Protein AF-R9MEK0-F1 (afdb_monomer_lite)

Structure (mmCIF, N/CA/C/O backbone):
data_AF-R9MEK0-F1
#
_entry.id   AF-R9MEK0-F1
#
loop_
_atom_site.group_PDB
_atom_site.id
_atom_site.type_symbol
_atom_site.label_atom_id
_atom_site.label_alt_id
_atom_site.label_comp_id
_atom_site.label_asym_id
_atom_site.label_entity_id
_atom_site.label_seq_id
_atom_site.pdbx_PDB_ins_code
_atom_site.Cartn_x
_atom_site.Cartn_y
_atom_site.Cartn_z
_atom_site.occupancy
_atom_site.B_iso_or_equiv
_atom_site.auth_seq_id
_atom_site.auth_comp_id
_atom_site.auth_asym_id
_atom_site.auth_atom_id
_atom_site.pdbx_PDB_model_num
ATOM 1 N N . MET A 1 1 ? 25.854 -24.183 -14.322 1.00 45.41 1 MET A N 1
ATOM 2 C CA . MET A 1 1 ? 24.904 -25.006 -13.536 1.00 45.41 1 MET A CA 1
ATOM 3 C C . MET A 1 1 ? 25.517 -25.272 -12.170 1.00 45.41 1 MET A C 1
ATOM 5 O O . MET A 1 1 ? 26.556 -25.913 -12.123 1.00 45.41 1 MET A O 1
ATOM 9 N N . LYS A 1 2 ? 24.933 -24.764 -11.080 1.00 37.34 2 LYS A N 1
ATOM 10 C CA . LYS A 1 2 ? 25.328 -25.165 -9.720 1.00 37.34 2 LYS A CA 1
ATOM 11 C C . LYS A 1 2 ? 24.321 -26.203 -9.229 1.00 37.34 2 LYS A C 1
ATOM 13 O O . LYS A 1 2 ? 23.119 -25.991 -9.357 1.00 37.34 2 LYS A O 1
ATOM 18 N N . ARG A 1 3 ? 24.822 -27.355 -8.783 1.00 30.03 3 ARG A N 1
ATOM 19 C CA . ARG A 1 3 ? 24.031 -28.522 -8.379 1.00 30.03 3 ARG A CA 1
ATOM 20 C C . ARG A 1 3 ? 23.999 -28.553 -6.848 1.00 30.03 3 ARG A C 1
ATOM 22 O O . ARG A 1 3 ? 25.059 -28.601 -6.237 1.00 30.03 3 ARG A O 1
ATOM 29 N N . VAL A 1 4 ? 22.810 -28.532 -6.251 1.00 43.47 4 VAL A N 1
ATOM 30 C CA . VAL A 1 4 ? 22.587 -28.940 -4.855 1.00 43.47 4 VAL A CA 1
ATOM 31 C C . VAL A 1 4 ? 21.432 -29.941 -4.896 1.00 43.47 4 VAL A C 1
ATOM 33 O O . VAL A 1 4 ? 20.283 -29.565 -5.111 1.00 43.47 4 VAL A O 1
ATOM 36 N N . GLY A 1 5 ? 21.755 -31.232 -4.799 1.00 60.66 5 GLY A N 1
ATOM 37 C CA . GLY A 1 5 ? 20.779 -32.328 -4.861 1.00 60.66 5 GLY A CA 1
ATOM 38 C C . GLY A 1 5 ? 20.080 -32.539 -6.220 1.00 60.66 5 GLY A C 1
ATOM 39 O O . GLY A 1 5 ? 20.577 -32.132 -7.272 1.00 60.66 5 GLY A O 1
ATOM 40 N N . ASN A 1 6 ? 18.915 -33.205 -6.172 1.00 41.22 6 ASN A N 1
ATOM 41 C CA . ASN A 1 6 ? 18.066 -33.595 -7.317 1.00 41.22 6 ASN A CA 1
ATOM 42 C C . ASN A 1 6 ? 17.163 -32.468 -7.860 1.00 41.22 6 ASN A C 1
ATOM 44 O O . ASN A 1 6 ? 16.317 -32.705 -8.723 1.00 41.22 6 ASN A O 1
ATOM 48 N N . ILE A 1 7 ? 17.324 -31.236 -7.379 1.00 44.50 7 ILE A N 1
ATOM 49 C CA . ILE A 1 7 ? 16.466 -30.111 -7.753 1.00 44.50 7 ILE A CA 1
ATOM 50 C C . ILE A 1 7 ? 17.065 -29.407 -8.977 1.00 44.50 7 ILE A C 1
ATOM 52 O O . ILE A 1 7 ? 18.172 -28.868 -8.940 1.00 44.50 7 ILE A O 1
ATOM 56 N N . ARG A 1 8 ? 16.324 -29.412 -10.092 1.00 39.25 8 ARG A N 1
ATOM 57 C CA . ARG A 1 8 ? 16.684 -28.671 -11.308 1.00 39.25 8 ARG A CA 1
ATOM 58 C C . ARG A 1 8 ? 16.156 -27.240 -11.209 1.00 39.25 8 ARG A C 1
ATOM 60 O O . ARG A 1 8 ? 14.982 -26.996 -11.459 1.00 39.25 8 ARG A O 1
ATOM 67 N N . PHE A 1 9 ? 17.032 -26.282 -10.923 1.00 44.84 9 PHE A N 1
ATOM 68 C CA . PHE A 1 9 ? 16.706 -24.865 -11.082 1.00 44.84 9 PHE A CA 1
ATOM 69 C C . PHE A 1 9 ? 16.739 -24.491 -12.568 1.00 44.84 9 PHE A C 1
ATOM 71 O O . PHE A 1 9 ? 17.807 -24.364 -13.169 1.00 44.84 9 PHE A O 1
ATOM 78 N N . ARG A 1 10 ? 15.563 -24.306 -13.173 1.00 40.25 10 ARG A N 1
ATOM 79 C CA . ARG A 1 10 ? 15.412 -23.585 -14.442 1.00 40.25 10 ARG A CA 1
ATOM 80 C C . ARG A 1 10 ? 15.100 -22.124 -14.123 1.00 40.25 10 ARG A C 1
ATOM 82 O O . ARG A 1 10 ? 13.958 -21.696 -14.204 1.00 40.25 10 ARG A O 1
ATOM 89 N N . ALA A 1 11 ? 16.118 -21.348 -13.764 1.00 41.03 11 ALA A N 1
ATOM 90 C CA . ALA A 1 11 ? 15.998 -19.897 -13.835 1.00 41.03 11 ALA A CA 1
ATOM 91 C C . ALA A 1 11 ? 16.141 -19.504 -15.310 1.00 41.03 11 ALA A C 1
ATOM 93 O O . ALA A 1 11 ? 17.243 -19.272 -15.802 1.00 41.03 11 ALA A O 1
ATOM 94 N N . LYS A 1 12 ? 15.032 -19.516 -16.056 1.00 39.94 12 LYS A N 1
ATOM 95 C CA . LYS A 1 12 ? 14.982 -18.768 -17.311 1.00 39.94 12 LYS A CA 1
ATOM 96 C C . LYS A 1 12 ? 14.880 -17.311 -16.870 1.00 39.94 12 LYS A C 1
ATOM 98 O O . LYS A 1 12 ? 13.870 -16.938 -16.284 1.00 39.94 12 LYS A O 1
ATOM 103 N N . ILE A 1 13 ? 15.948 -16.533 -17.048 1.00 42.41 13 ILE A N 1
ATOM 104 C CA . ILE A 1 13 ? 15.903 -15.083 -16.831 1.00 42.41 13 ILE A CA 1
ATOM 105 C C . ILE A 1 13 ? 15.016 -14.534 -17.948 1.00 42.41 13 ILE A C 1
ATOM 107 O O . ILE A 1 13 ? 15.476 -14.254 -19.050 1.00 42.41 13 ILE A O 1
ATOM 111 N N . ILE A 1 14 ? 13.712 -14.525 -17.699 1.00 53.41 14 ILE A N 1
ATOM 112 C CA . ILE A 1 14 ? 12.750 -13.765 -18.479 1.00 53.41 14 ILE A CA 1
ATOM 113 C C . ILE A 1 14 ? 12.764 -12.402 -17.805 1.00 53.41 14 ILE A C 1
ATOM 115 O O . ILE A 1 14 ? 12.373 -12.300 -16.645 1.00 53.41 14 ILE A O 1
ATOM 119 N N . TYR A 1 15 ? 13.297 -11.390 -18.486 1.00 64.19 15 TYR A N 1
ATOM 120 C CA . TYR A 1 15 ? 13.071 -10.011 -18.074 1.00 64.19 15 TYR A CA 1
ATOM 121 C C . TYR A 1 15 ? 11.577 -9.754 -18.278 1.00 64.19 15 TYR A C 1
ATOM 123 O O . TYR A 1 15 ? 11.125 -9.823 -19.422 1.00 64.19 15 TYR A O 1
ATOM 131 N N . PRO A 1 16 ? 10.786 -9.590 -17.204 1.00 74.12 16 PRO A N 1
ATOM 132 C CA . PRO A 1 16 ? 9.355 -9.414 -17.358 1.00 74.12 16 PRO A CA 1
ATOM 133 C C . PRO A 1 16 ? 9.096 -8.089 -18.074 1.00 74.12 16 PRO A C 1
ATOM 135 O O . PRO A 1 16 ? 9.654 -7.065 -17.683 1.00 74.12 16 PRO A O 1
ATOM 138 N N . ILE A 1 17 ? 8.253 -8.112 -19.102 1.00 88.25 17 ILE A N 1
ATOM 139 C CA . ILE A 1 17 ? 7.751 -6.897 -19.748 1.00 88.25 17 ILE A CA 1
ATOM 140 C C . ILE A 1 17 ? 6.524 -6.383 -18.993 1.00 88.25 17 ILE A C 1
ATOM 142 O O . ILE A 1 17 ? 5.854 -7.152 -18.301 1.00 88.25 17 ILE A O 1
ATOM 146 N N . TRP A 1 18 ? 6.218 -5.091 -19.136 1.00 93.56 18 TRP A N 1
ATOM 147 C CA . TRP A 1 18 ? 5.125 -4.426 -18.419 1.00 93.56 18 TRP A CA 1
ATOM 148 C C . TRP A 1 18 ? 3.791 -5.182 -18.488 1.00 93.56 18 TRP A C 1
ATOM 150 O O . TRP A 1 18 ? 3.146 -5.415 -17.465 1.00 93.56 18 TRP A O 1
ATOM 160 N N . GLU A 1 19 ? 3.417 -5.637 -19.682 1.00 93.06 19 GLU A N 1
ATOM 161 C CA . GLU A 1 19 ? 2.151 -6.331 -19.932 1.00 93.06 19 GLU A CA 1
ATOM 162 C C . GLU A 1 19 ? 1.969 -7.603 -19.085 1.00 93.06 19 GLU A C 1
ATOM 164 O O . GLU A 1 19 ? 0.852 -7.908 -18.666 1.00 93.06 19 GLU A O 1
ATOM 169 N N . ASP A 1 20 ? 3.060 -8.293 -18.740 1.00 90.19 20 ASP A N 1
ATOM 170 C CA . ASP A 1 20 ? 3.029 -9.527 -17.944 1.00 90.19 20 ASP A CA 1
ATOM 171 C C . ASP A 1 20 ? 2.926 -9.277 -16.429 1.00 90.19 20 ASP A C 1
ATOM 173 O O . ASP A 1 20 ? 2.615 -10.198 -15.652 1.00 90.19 20 ASP A O 1
ATOM 177 N N . VAL A 1 21 ? 3.247 -8.055 -15.988 1.00 92.69 21 VAL A N 1
ATOM 178 C CA . VAL A 1 21 ? 3.384 -7.697 -14.566 1.00 92.69 21 VAL A CA 1
ATOM 179 C C . VAL A 1 21 ? 2.420 -6.624 -14.096 1.00 92.69 21 VAL A C 1
ATOM 181 O O . VAL A 1 21 ? 2.212 -6.538 -12.889 1.00 92.69 21 VAL A O 1
ATOM 184 N N . LYS A 1 22 ? 1.782 -5.858 -14.987 1.00 94.88 22 LYS A N 1
ATOM 185 C CA . LYS A 1 22 ? 0.891 -4.753 -14.600 1.00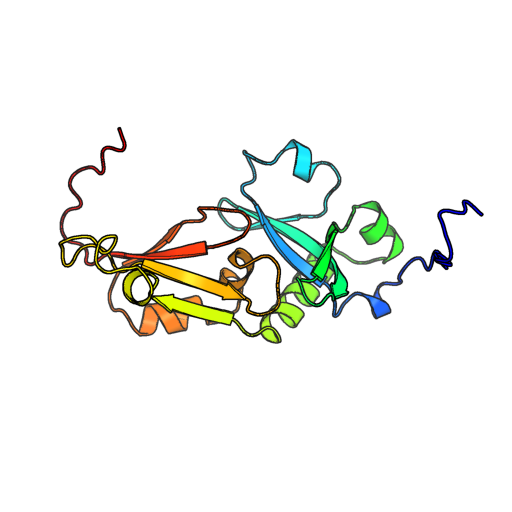 94.88 22 LYS A CA 1
ATOM 186 C C . LYS A 1 22 ? -0.238 -5.174 -13.657 1.00 94.88 22 LYS A C 1
ATOM 188 O O . LYS A 1 22 ? -0.496 -4.491 -12.675 1.00 94.88 22 LYS A O 1
ATOM 193 N N . LYS A 1 23 ? -0.805 -6.372 -13.856 1.00 94.00 23 LYS A N 1
ATOM 194 C CA . LYS A 1 23 ? -1.838 -6.965 -12.974 1.00 94.00 23 LYS A CA 1
ATOM 195 C C . LYS A 1 23 ? -1.306 -7.537 -11.648 1.00 94.00 23 LYS A C 1
ATOM 197 O O . LYS A 1 23 ? -2.044 -8.012 -10.787 1.00 94.00 23 LYS A O 1
ATOM 202 N N . LYS A 1 24 ? 0.016 -7.544 -11.486 1.00 91.44 24 LYS A N 1
ATOM 203 C CA . LYS A 1 24 ? 0.742 -8.087 -10.327 1.00 91.44 24 LYS A CA 1
ATOM 204 C C . LYS A 1 24 ? 1.418 -6.987 -9.514 1.00 91.44 24 LYS A C 1
ATOM 206 O O . LYS A 1 24 ? 2.122 -7.303 -8.553 1.00 91.44 24 LYS A O 1
ATOM 211 N N . ILE A 1 25 ? 1.233 -5.723 -9.898 1.00 93.62 25 ILE A N 1
ATOM 212 C CA . ILE A 1 25 ? 1.735 -4.583 -9.138 1.00 93.62 25 ILE A CA 1
ATOM 213 C C . ILE A 1 25 ? 0.933 -4.473 -7.847 1.00 93.62 25 ILE A C 1
ATOM 215 O O . ILE A 1 25 ? -0.292 -4.590 -7.847 1.00 93.62 25 ILE A O 1
ATOM 219 N N . ARG A 1 26 ? 1.644 -4.298 -6.741 1.00 90.88 26 ARG A N 1
ATOM 220 C CA . ARG A 1 26 ? 1.120 -4.140 -5.387 1.00 90.88 26 ARG A CA 1
ATOM 221 C C . ARG A 1 26 ? 1.792 -2.956 -4.717 1.00 90.88 26 ARG A C 1
ATOM 223 O O . ARG A 1 26 ? 2.889 -2.552 -5.111 1.00 90.88 26 ARG A O 1
ATOM 230 N N . LEU A 1 27 ? 1.138 -2.429 -3.693 1.00 89.19 27 LEU A N 1
ATOM 231 C CA . LEU A 1 27 ? 1.662 -1.346 -2.875 1.00 89.19 27 LEU A CA 1
ATOM 232 C C . LEU A 1 27 ? 2.145 -1.893 -1.542 1.00 89.19 27 LEU A C 1
ATOM 234 O O . LEU A 1 27 ? 1.628 -2.873 -1.023 1.00 89.19 27 LEU A O 1
ATOM 238 N N . ARG A 1 28 ? 3.153 -1.231 -0.988 1.00 85.94 28 ARG A N 1
ATOM 239 C CA . ARG A 1 28 ? 3.565 -1.395 0.398 1.00 85.94 28 ARG A CA 1
ATOM 240 C C . ARG A 1 28 ? 3.751 -0.018 0.999 1.00 85.94 28 ARG A C 1
ATOM 242 O O . ARG A 1 28 ? 4.568 0.753 0.498 1.00 85.94 28 ARG A O 1
ATOM 249 N N . LEU A 1 29 ? 3.036 0.264 2.079 1.00 84.44 29 LEU A N 1
ATOM 250 C CA . LEU A 1 29 ? 3.224 1.497 2.828 1.00 84.44 29 LEU A CA 1
ATOM 251 C C . LEU A 1 29 ? 4.385 1.351 3.811 1.00 84.44 29 LEU A C 1
ATOM 253 O O . LEU A 1 29 ? 4.484 0.365 4.541 1.00 84.44 29 LEU A O 1
ATOM 257 N N . VAL A 1 30 ? 5.282 2.334 3.818 1.00 81.06 30 VAL A N 1
ATOM 258 C CA . VAL A 1 30 ? 6.375 2.435 4.792 1.00 81.06 30 VAL A CA 1
ATOM 259 C C . VAL A 1 30 ? 6.506 3.874 5.278 1.00 81.06 30 VAL A C 1
ATOM 261 O O . VAL A 1 30 ? 6.240 4.813 4.532 1.00 81.06 30 VAL A O 1
ATOM 264 N N . ASN A 1 31 ? 6.942 4.065 6.523 1.00 81.31 31 ASN A N 1
ATOM 265 C CA . ASN A 1 31 ? 7.273 5.398 7.024 1.00 81.31 31 ASN A CA 1
ATOM 266 C C . ASN A 1 31 ? 8.530 5.928 6.311 1.00 81.31 31 ASN A C 1
ATOM 268 O O . ASN A 1 31 ? 9.532 5.213 6.224 1.00 81.31 31 ASN A O 1
ATOM 272 N N . LYS A 1 32 ? 8.484 7.166 5.809 1.00 81.44 32 LYS A N 1
ATOM 273 C CA . LYS A 1 32 ? 9.573 7.760 5.017 1.00 81.44 32 LYS A CA 1
ATOM 274 C C . LYS A 1 32 ? 10.872 7.901 5.813 1.00 81.44 32 LYS A C 1
ATOM 276 O O . LYS A 1 32 ? 11.933 7.495 5.340 1.00 81.44 32 LYS A O 1
ATOM 281 N N . GLU A 1 33 ? 10.781 8.461 7.016 1.00 80.00 33 GLU A N 1
ATOM 282 C CA . GLU A 1 33 ? 11.931 8.805 7.861 1.00 80.00 33 GLU A CA 1
ATOM 283 C C . GLU A 1 33 ? 12.641 7.551 8.381 1.00 80.00 33 GLU A C 1
ATOM 285 O O . GLU A 1 33 ? 13.864 7.439 8.295 1.00 80.00 33 GLU A O 1
ATOM 290 N N . GLY A 1 34 ? 11.870 6.554 8.819 1.00 78.25 34 GLY A N 1
ATOM 291 C CA . GLY A 1 34 ? 12.391 5.289 9.336 1.00 78.25 34 GLY A CA 1
ATOM 292 C C . GLY A 1 34 ? 12.959 4.339 8.275 1.00 78.25 34 GLY A C 1
ATOM 293 O O . GLY A 1 34 ? 13.527 3.312 8.635 1.00 78.25 34 GLY A O 1
ATOM 294 N N . ASN A 1 35 ? 12.810 4.637 6.975 1.00 80.88 35 ASN A N 1
ATOM 295 C CA . ASN A 1 35 ? 13.151 3.709 5.884 1.00 80.88 35 ASN A CA 1
ATOM 296 C C . ASN A 1 35 ? 14.004 4.338 4.769 1.00 80.88 35 ASN A C 1
ATOM 298 O O . ASN A 1 35 ? 14.038 3.823 3.652 1.00 80.88 35 ASN A O 1
ATOM 302 N N . THR A 1 36 ? 14.729 5.422 5.045 1.00 83.00 36 THR A N 1
ATOM 303 C CA . THR A 1 36 ? 15.532 6.150 4.040 1.00 83.00 36 THR A CA 1
ATOM 304 C C . THR A 1 36 ? 16.482 5.255 3.230 1.00 83.00 36 THR A C 1
ATOM 306 O O . THR A 1 36 ? 16.514 5.363 2.005 1.00 83.00 36 THR A O 1
ATOM 309 N N . GLU A 1 37 ? 17.191 4.317 3.870 1.00 85.62 37 GLU A N 1
ATOM 310 C CA . GLU A 1 37 ? 18.059 3.343 3.182 1.00 85.62 37 GLU A CA 1
ATOM 311 C C . GLU A 1 37 ? 17.264 2.406 2.262 1.00 85.62 37 GLU A C 1
ATOM 313 O O . GLU A 1 37 ? 17.624 2.190 1.104 1.00 85.62 37 GLU A O 1
ATOM 318 N N . TYR A 1 38 ? 16.131 1.896 2.752 1.00 82.44 38 TYR A N 1
ATOM 319 C CA . TYR A 1 38 ? 15.221 1.050 1.981 1.00 82.44 38 TYR A CA 1
ATOM 320 C C . TYR A 1 38 ? 14.641 1.799 0.766 1.00 82.44 38 TYR A C 1
ATOM 322 O O . TYR A 1 38 ? 14.324 1.180 -0.245 1.00 82.44 38 TYR A O 1
ATOM 330 N N . LEU A 1 39 ? 14.547 3.126 0.783 1.00 86.50 39 LEU A N 1
ATOM 331 C CA . LEU A 1 39 ? 13.935 3.890 -0.309 1.00 86.50 39 LEU A CA 1
ATOM 332 C C . LEU A 1 39 ? 14.894 4.282 -1.445 1.00 86.50 39 LEU A C 1
ATOM 334 O O . LEU A 1 39 ? 14.421 4.620 -2.529 1.00 86.50 39 LEU A O 1
ATOM 338 N N . LYS A 1 40 ? 16.220 4.204 -1.262 1.00 86.44 40 LYS A N 1
ATOM 339 C CA . LYS A 1 40 ? 17.214 4.731 -2.229 1.00 86.44 40 LYS A CA 1
ATOM 340 C C . LYS A 1 40 ? 17.051 4.214 -3.667 1.00 86.44 40 LYS A C 1
ATOM 342 O O . LYS A 1 40 ? 17.113 4.989 -4.629 1.00 86.44 40 LYS A O 1
ATOM 347 N N . GLU A 1 41 ? 16.833 2.911 -3.815 1.00 82.50 41 GLU A N 1
ATOM 348 C CA . GLU A 1 41 ? 16.764 2.231 -5.120 1.00 82.50 41 GLU A CA 1
ATOM 349 C C . GLU A 1 41 ? 15.333 1.944 -5.595 1.00 82.50 41 GLU A C 1
ATOM 351 O O . GLU A 1 41 ? 15.124 1.427 -6.698 1.00 82.50 41 GLU A O 1
ATOM 356 N N . ARG A 1 42 ? 14.338 2.278 -4.768 1.00 88.44 42 ARG A N 1
ATOM 357 C CA . ARG A 1 42 ? 12.938 1.931 -5.002 1.00 88.44 42 ARG A CA 1
ATOM 358 C C . ARG A 1 42 ? 12.184 3.095 -5.620 1.00 88.44 42 ARG A C 1
ATOM 360 O O . ARG A 1 42 ? 12.492 4.262 -5.383 1.00 88.44 42 ARG A O 1
ATOM 367 N N . VAL A 1 43 ? 11.183 2.754 -6.417 1.00 92.81 43 VAL A N 1
ATOM 368 C CA . VAL A 1 43 ? 10.184 3.716 -6.876 1.00 92.81 43 VAL A CA 1
ATOM 369 C C . VAL A 1 43 ? 9.110 3.820 -5.798 1.00 92.81 43 VAL A C 1
ATOM 371 O O . VAL A 1 43 ? 8.662 2.798 -5.268 1.00 92.81 43 VAL A O 1
ATOM 374 N N . TYR A 1 44 ? 8.720 5.043 -5.452 1.00 94.00 44 TYR A N 1
ATOM 375 C CA . TYR A 1 44 ? 7.681 5.297 -4.463 1.00 94.00 44 TYR A CA 1
ATOM 376 C C . TYR A 1 44 ? 6.889 6.561 -4.795 1.00 94.00 44 TYR A C 1
ATOM 378 O O . TYR A 1 44 ? 7.357 7.414 -5.550 1.00 94.00 44 TYR A O 1
ATOM 386 N N . LYS A 1 45 ? 5.699 6.673 -4.204 1.00 93.19 45 LYS A N 1
ATOM 387 C CA . LYS A 1 45 ? 4.858 7.874 -4.208 1.00 93.19 45 LYS A CA 1
ATOM 388 C C . LYS A 1 45 ? 4.588 8.295 -2.767 1.00 93.19 45 LYS A C 1
ATOM 390 O O . LYS A 1 45 ? 4.370 7.443 -1.909 1.00 93.19 45 LYS A O 1
ATOM 395 N N . GLU A 1 46 ? 4.656 9.589 -2.486 1.00 89.25 46 GLU A N 1
ATOM 396 C CA . GLU A 1 46 ? 4.334 10.107 -1.153 1.00 89.25 46 GLU A CA 1
ATOM 397 C C . GLU A 1 46 ? 2.828 10.017 -0.900 1.00 89.25 46 GLU A C 1
ATOM 399 O O . GLU A 1 46 ? 2.026 10.280 -1.799 1.00 89.25 46 GLU A O 1
ATOM 404 N N . TYR A 1 47 ? 2.452 9.616 0.312 1.00 82.56 47 TYR A N 1
ATOM 405 C CA . TYR A 1 47 ? 1.062 9.513 0.734 1.00 82.56 47 TYR A CA 1
ATOM 406 C C . TYR A 1 47 ? 0.954 9.849 2.222 1.00 82.56 47 TYR A C 1
ATOM 408 O O . TYR A 1 47 ? 1.270 9.019 3.073 1.00 82.56 47 TYR A O 1
ATOM 416 N N . LEU A 1 48 ? 0.494 11.067 2.524 1.00 81.06 48 LEU A N 1
ATOM 417 C CA . LEU A 1 48 ? 0.473 11.618 3.884 1.00 81.06 48 LEU A CA 1
ATOM 418 C C . LEU A 1 48 ? 1.882 11.579 4.518 1.00 81.06 48 LEU A C 1
ATOM 420 O O . LEU A 1 48 ? 2.834 12.075 3.922 1.00 81.06 48 LEU A O 1
ATOM 424 N N . ASP A 1 49 ? 2.014 10.998 5.708 1.00 76.19 49 ASP A N 1
ATOM 425 C CA . ASP A 1 49 ? 3.261 10.761 6.447 1.00 76.19 49 ASP A CA 1
ATOM 426 C C . ASP A 1 49 ? 3.982 9.457 6.037 1.00 76.19 49 ASP A C 1
ATOM 428 O O . ASP A 1 49 ? 5.067 9.127 6.532 1.00 76.19 49 ASP A O 1
ATOM 432 N N . LEU A 1 50 ? 3.401 8.712 5.097 1.00 83.00 50 LEU A N 1
ATOM 433 C CA . LEU A 1 50 ? 3.917 7.456 4.574 1.00 83.00 50 LEU A CA 1
ATOM 434 C C . LEU A 1 50 ? 4.414 7.623 3.135 1.00 83.00 50 LEU A C 1
ATOM 436 O O . LEU A 1 50 ? 4.197 8.625 2.449 1.00 83.00 50 LEU A O 1
ATOM 440 N N . VAL A 1 51 ? 5.086 6.588 2.646 1.00 87.88 51 VAL A N 1
ATOM 441 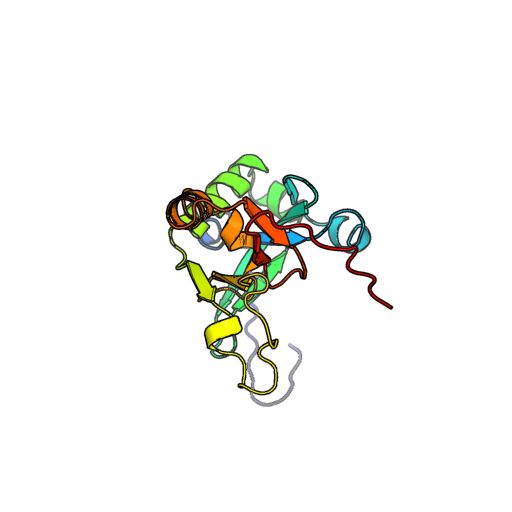C CA . VAL A 1 51 ? 5.371 6.423 1.224 1.00 87.88 51 VAL A CA 1
ATOM 442 C C . VAL A 1 51 ? 4.868 5.070 0.748 1.00 87.88 51 VAL A C 1
ATOM 444 O O . VAL A 1 51 ? 5.056 4.044 1.405 1.00 87.88 51 VAL A O 1
ATOM 447 N N . ALA A 1 52 ? 4.235 5.078 -0.418 1.00 90.81 52 ALA A N 1
ATOM 448 C CA . ALA A 1 52 ? 3.774 3.893 -1.109 1.00 90.81 52 ALA A CA 1
ATOM 449 C C . ALA A 1 52 ? 4.861 3.401 -2.060 1.00 90.81 52 ALA A C 1
ATOM 451 O O . ALA A 1 52 ? 5.200 4.059 -3.042 1.00 90.81 52 ALA A O 1
ATOM 452 N N . VAL A 1 53 ? 5.422 2.240 -1.747 1.00 92.12 53 VAL A N 1
ATOM 453 C CA . VAL A 1 53 ? 6.469 1.576 -2.519 1.00 92.12 53 VAL A CA 1
ATOM 454 C C . VAL A 1 53 ? 5.840 0.528 -3.423 1.00 92.12 53 VAL A C 1
ATOM 456 O O . VAL A 1 53 ? 5.010 -0.266 -2.979 1.00 92.12 53 VAL A O 1
ATOM 459 N N . PHE A 1 54 ? 6.271 0.492 -4.681 1.00 93.12 54 PHE A N 1
ATOM 460 C CA . PHE A 1 54 ? 5.752 -0.451 -5.667 1.00 93.12 54 PHE A CA 1
ATOM 461 C C . PHE A 1 54 ? 6.455 -1.807 -5.574 1.00 93.12 54 PHE A C 1
ATOM 463 O O . PHE A 1 54 ? 7.685 -1.893 -5.516 1.00 93.12 54 PHE A O 1
ATOM 470 N N . MET A 1 55 ? 5.666 -2.876 -5.604 1.00 90.81 55 MET A N 1
ATOM 471 C CA . MET A 1 55 ? 6.119 -4.262 -5.532 1.00 90.81 55 MET A CA 1
ATOM 472 C C . MET A 1 55 ? 5.489 -5.078 -6.667 1.00 90.81 55 MET A C 1
ATOM 474 O O . MET A 1 55 ? 4.353 -4.830 -7.052 1.00 90.81 55 MET A O 1
ATOM 478 N N . VAL A 1 56 ? 6.189 -6.090 -7.172 1.00 91.25 56 VAL A N 1
ATOM 479 C CA . VAL A 1 56 ? 5.654 -7.097 -8.098 1.00 91.25 56 VAL A CA 1
ATOM 480 C C . VAL A 1 56 ? 5.438 -8.398 -7.340 1.00 91.25 56 VAL A C 1
ATOM 482 O O . VAL A 1 56 ? 6.376 -8.914 -6.725 1.00 91.25 56 VAL A O 1
ATOM 485 N N . ARG A 1 57 ? 4.236 -8.974 -7.425 1.00 87.88 57 ARG A N 1
ATOM 486 C CA . ARG A 1 57 ? 3.977 -10.346 -6.969 1.00 87.88 57 ARG A CA 1
ATOM 487 C C . ARG A 1 57 ? 4.576 -11.344 -7.961 1.00 87.88 57 ARG A C 1
ATOM 489 O O . ARG A 1 57 ? 4.015 -11.604 -9.021 1.00 87.88 57 ARG A O 1
ATOM 496 N N . ALA A 1 58 ? 5.752 -11.870 -7.628 1.00 83.94 58 ALA A N 1
ATOM 497 C CA . ALA A 1 58 ? 6.538 -12.738 -8.504 1.00 83.94 58 ALA A CA 1
ATOM 498 C C . ALA A 1 58 ? 6.133 -14.215 -8.413 1.00 83.94 58 ALA A C 1
ATOM 500 O O . ALA A 1 58 ? 6.240 -14.946 -9.396 1.00 83.94 58 ALA A O 1
ATOM 501 N N . ALA A 1 59 ? 5.682 -14.656 -7.241 1.00 78.69 59 ALA A N 1
ATOM 502 C CA . ALA A 1 59 ? 5.195 -16.010 -7.017 1.00 78.69 59 ALA A CA 1
ATOM 503 C C . ALA A 1 59 ? 4.198 -16.034 -5.859 1.00 78.69 59 ALA A C 1
ATOM 505 O O . ALA A 1 59 ? 4.257 -15.187 -4.967 1.00 78.69 59 ALA A O 1
ATOM 506 N N . GLU A 1 60 ? 3.334 -17.040 -5.859 1.00 75.38 60 GLU A N 1
ATOM 507 C CA . GLU A 1 60 ? 2.446 -17.367 -4.749 1.00 75.38 60 GLU A CA 1
ATOM 508 C C . GLU A 1 60 ? 2.819 -18.747 -4.212 1.00 75.38 60 GLU A C 1
ATOM 510 O O . GLU A 1 60 ? 3.001 -19.704 -4.969 1.00 75.38 60 GLU A O 1
ATOM 515 N N . PHE A 1 61 ? 2.969 -18.844 -2.896 1.00 71.25 61 PHE A N 1
ATOM 516 C CA . PHE A 1 61 ? 3.220 -20.089 -2.187 1.00 71.25 61 PHE A CA 1
ATOM 517 C C . PHE A 1 61 ? 2.116 -20.312 -1.155 1.00 71.25 61 PHE A C 1
ATOM 519 O O . PHE A 1 61 ? 1.426 -19.380 -0.747 1.00 71.25 61 PHE A O 1
ATOM 526 N N . LYS A 1 62 ? 1.993 -21.548 -0.658 1.00 65.25 62 LYS A N 1
ATOM 527 C CA . LYS A 1 62 ? 1.013 -21.896 0.389 1.00 65.25 62 LYS A CA 1
ATOM 528 C C . LYS A 1 62 ? 1.149 -21.058 1.669 1.00 65.25 62 LYS A C 1
ATOM 530 O O . LYS A 1 62 ? 0.199 -20.967 2.429 1.00 65.25 62 LYS A O 1
ATOM 535 N N . THR A 1 63 ? 2.326 -20.488 1.918 1.00 57.91 63 THR A N 1
ATOM 536 C CA . THR A 1 63 ? 2.649 -19.691 3.111 1.00 57.91 63 THR A CA 1
ATOM 537 C C . THR A 1 63 ? 2.717 -18.185 2.829 1.00 57.91 63 THR A C 1
ATOM 539 O O . THR A 1 63 ? 3.214 -17.441 3.669 1.00 57.91 63 THR A O 1
ATOM 542 N N . GLY A 1 64 ? 2.295 -17.734 1.643 1.00 65.56 64 GLY A N 1
ATOM 543 C CA . GLY A 1 64 ? 2.335 -16.329 1.225 1.00 65.56 64 GLY A CA 1
ATOM 544 C C . GLY A 1 64 ? 3.022 -16.107 -0.126 1.00 65.56 64 GLY A C 1
ATOM 545 O O . GLY A 1 64 ? 3.545 -17.033 -0.745 1.00 65.56 64 GLY A O 1
ATOM 546 N N . GLY A 1 65 ? 3.015 -14.861 -0.602 1.00 72.50 65 GLY A N 1
ATOM 547 C CA . GLY A 1 65 ? 3.599 -14.475 -1.890 1.00 72.50 65 GLY A CA 1
ATOM 548 C C . GLY A 1 65 ? 5.034 -13.944 -1.799 1.00 72.50 65 GLY A C 1
ATOM 549 O O . GLY A 1 65 ? 5.425 -13.321 -0.814 1.00 72.50 65 GLY A O 1
ATOM 550 N N . ALA A 1 66 ? 5.820 -14.139 -2.862 1.00 80.50 66 ALA A N 1
ATOM 551 C CA . ALA A 1 66 ? 7.075 -13.417 -3.063 1.00 80.50 66 ALA A CA 1
ATOM 552 C C . ALA A 1 66 ? 6.800 -12.056 -3.707 1.00 80.50 66 ALA A C 1
ATOM 554 O O . ALA A 1 66 ? 6.325 -11.979 -4.843 1.00 80.50 66 ALA A O 1
ATOM 555 N N . LEU A 1 67 ? 7.158 -10.991 -2.993 1.00 84.88 67 LEU A N 1
ATOM 556 C CA . LEU A 1 67 ? 7.112 -9.620 -3.487 1.00 84.88 67 LEU A CA 1
ATOM 557 C C . LEU A 1 67 ? 8.523 -9.132 -3.828 1.00 84.88 67 LEU A C 1
ATOM 559 O O . LEU A 1 67 ? 9.424 -9.192 -2.990 1.00 84.88 67 LEU A O 1
ATOM 563 N N . ILE A 1 68 ? 8.703 -8.610 -5.039 1.00 88.31 68 ILE A N 1
ATOM 564 C CA . ILE A 1 68 ? 9.960 -8.016 -5.509 1.00 88.31 68 ILE A CA 1
ATOM 565 C C . ILE A 1 68 ? 9.761 -6.503 -5.645 1.00 88.31 68 ILE A C 1
ATOM 567 O O . ILE A 1 68 ? 8.799 -6.096 -6.289 1.00 88.31 68 ILE A O 1
ATOM 571 N N . PRO A 1 69 ? 10.620 -5.651 -5.062 1.00 90.31 69 PRO A N 1
ATOM 572 C CA . PRO A 1 69 ? 10.482 -4.206 -5.207 1.00 90.31 69 PRO A CA 1
ATOM 573 C C . PRO A 1 69 ? 10.702 -3.761 -6.655 1.00 90.31 69 PRO A C 1
ATOM 575 O O . PRO A 1 69 ? 11.642 -4.212 -7.311 1.00 90.31 69 PRO A O 1
ATOM 578 N N . VAL A 1 70 ? 9.866 -2.836 -7.128 1.00 92.88 70 VAL A N 1
ATOM 579 C CA . VAL A 1 70 ? 10.073 -2.178 -8.419 1.00 92.88 70 VAL A CA 1
ATOM 580 C C . VAL A 1 70 ? 11.224 -1.188 -8.283 1.00 92.88 70 VAL A C 1
ATOM 582 O O . VAL A 1 70 ? 11.220 -0.289 -7.436 1.00 92.88 70 VAL A O 1
ATOM 585 N N . THR A 1 71 ? 12.230 -1.368 -9.130 1.00 92.06 71 THR A N 1
ATOM 586 C CA . THR A 1 71 ? 13.412 -0.505 -9.175 1.00 92.06 71 THR A CA 1
ATOM 587 C C . THR A 1 71 ? 13.257 0.571 -10.242 1.00 92.06 71 THR A C 1
ATOM 589 O O . THR A 1 71 ? 12.506 0.410 -11.205 1.00 92.06 71 THR A O 1
ATOM 592 N N . LYS A 1 72 ? 14.038 1.651 -10.128 1.00 90.56 72 LYS A N 1
ATOM 593 C CA . LYS A 1 72 ? 14.112 2.688 -11.175 1.00 90.56 72 LYS A CA 1
ATOM 594 C C . LYS A 1 72 ? 14.501 2.105 -12.541 1.00 90.56 72 LYS A C 1
ATOM 596 O O . LYS A 1 72 ? 14.020 2.572 -13.564 1.00 90.56 72 LYS A O 1
ATOM 601 N N . LYS A 1 73 ? 15.336 1.059 -12.554 1.00 90.19 73 LYS A N 1
ATOM 602 C CA . LYS A 1 73 ? 15.731 0.349 -13.776 1.00 90.19 73 LYS A CA 1
ATOM 603 C C . LYS A 1 73 ? 14.546 -0.339 -14.456 1.00 90.19 73 LYS A C 1
ATOM 605 O O . LYS A 1 73 ? 14.371 -0.160 -15.652 1.00 90.19 73 LYS A O 1
ATOM 610 N N . MET A 1 74 ? 13.721 -1.057 -13.692 1.00 91.69 74 MET A N 1
ATOM 611 C CA . MET A 1 74 ? 12.509 -1.695 -14.221 1.00 91.69 74 MET A CA 1
ATOM 612 C C . MET A 1 74 ? 11.541 -0.667 -14.806 1.00 91.69 74 MET A C 1
ATOM 614 O O . MET A 1 74 ? 11.015 -0.884 -15.886 1.00 91.69 74 MET A O 1
ATOM 618 N N . LEU A 1 75 ? 11.357 0.471 -14.130 1.00 92.62 75 LEU A N 1
ATOM 619 C CA . LEU A 1 75 ? 10.508 1.559 -14.621 1.00 92.62 75 LEU A CA 1
ATOM 620 C C . LEU A 1 75 ? 10.957 2.062 -16.005 1.00 92.62 75 LEU A C 1
ATOM 622 O O . LEU A 1 75 ? 10.129 2.221 -16.896 1.00 92.62 75 LEU A O 1
ATOM 626 N N . MET A 1 76 ? 12.270 2.261 -16.186 1.00 91.44 76 MET A N 1
ATOM 627 C CA . MET A 1 76 ? 12.856 2.663 -17.470 1.00 91.44 76 MET A CA 1
ATOM 628 C C . MET A 1 76 ? 12.701 1.579 -18.543 1.00 91.44 76 MET A C 1
ATOM 630 O O . MET A 1 76 ? 12.347 1.897 -19.669 1.00 91.44 76 MET A O 1
ATOM 634 N N . GLU A 1 77 ? 12.944 0.309 -18.205 1.00 91.94 77 GLU A N 1
ATOM 635 C CA . GLU A 1 77 ? 12.818 -0.822 -19.142 1.00 91.94 77 GLU A CA 1
ATOM 636 C C . GLU A 1 77 ? 11.367 -1.093 -19.564 1.00 91.94 77 GLU A C 1
ATOM 638 O O . GLU A 1 77 ? 11.121 -1.558 -20.673 1.00 91.94 77 GLU A O 1
ATOM 643 N N . TRP A 1 78 ? 10.406 -0.824 -18.681 1.00 94.69 78 TRP A N 1
ATOM 644 C CA . TRP A 1 78 ? 8.978 -0.957 -18.961 1.00 94.69 78 TRP A CA 1
ATOM 645 C C . TRP A 1 78 ? 8.401 0.230 -19.730 1.00 94.69 78 TRP A C 1
ATOM 647 O O . TRP A 1 78 ? 7.284 0.111 -20.218 1.00 94.69 78 TRP A O 1
ATOM 657 N N . GLU A 1 79 ? 9.136 1.344 -19.826 1.00 95.19 79 GLU A N 1
ATOM 658 C CA . GLU A 1 79 ? 8.659 2.611 -20.399 1.00 95.19 79 GLU A CA 1
ATOM 659 C C . GLU A 1 79 ? 7.365 3.113 -19.726 1.00 95.19 79 GLU A C 1
ATOM 661 O O . GLU A 1 79 ? 6.471 3.672 -20.358 1.00 95.19 79 GLU A O 1
ATOM 666 N N . VAL A 1 80 ? 7.264 2.913 -18.407 1.00 95.75 80 VAL A N 1
ATOM 667 C CA . VAL A 1 80 ? 6.089 3.266 -17.593 1.00 95.75 80 VAL A CA 1
ATOM 668 C C . VAL A 1 80 ? 6.413 4.450 -16.689 1.00 95.75 80 VAL A C 1
ATOM 670 O O . VAL A 1 80 ? 7.537 4.610 -16.217 1.00 95.75 80 VAL A O 1
ATOM 673 N N . THR A 1 81 ? 5.424 5.298 -16.417 1.00 95.81 81 THR A N 1
ATOM 674 C CA . THR A 1 81 ? 5.555 6.411 -15.468 1.00 95.81 81 THR A CA 1
ATOM 675 C C . THR A 1 81 ? 5.200 5.975 -14.045 1.00 95.81 81 THR A C 1
ATOM 677 O O . THR A 1 81 ? 4.524 4.969 -13.828 1.00 95.81 81 THR A O 1
ATOM 680 N N . ILE A 1 82 ? 5.618 6.749 -13.039 1.00 95.44 82 ILE A N 1
ATOM 681 C CA . ILE A 1 82 ? 5.209 6.495 -11.645 1.00 95.44 82 ILE A CA 1
ATOM 682 C C . ILE A 1 82 ? 3.680 6.537 -11.508 1.00 95.44 82 ILE A C 1
ATOM 684 O O . ILE A 1 82 ? 3.115 5.735 -10.769 1.00 95.44 82 ILE A O 1
ATOM 688 N N . ASP A 1 83 ? 3.005 7.423 -12.242 1.00 95.38 83 ASP A N 1
ATOM 689 C CA . ASP A 1 83 ? 1.544 7.494 -12.231 1.00 95.38 83 ASP A CA 1
ATOM 690 C C . ASP A 1 83 ? 0.896 6.285 -12.913 1.00 95.38 83 ASP A C 1
ATOM 692 O O . ASP A 1 83 ? -0.065 5.748 -12.376 1.00 95.38 83 ASP A O 1
ATOM 696 N N . GLY A 1 84 ? 1.478 5.759 -13.996 1.00 95.94 84 GLY A N 1
ATOM 697 C CA . GLY A 1 84 ? 1.012 4.504 -14.597 1.00 95.94 84 GLY A CA 1
ATOM 698 C C . GLY A 1 84 ? 1.175 3.298 -13.662 1.00 95.94 84 GLY A C 1
ATOM 699 O O . GLY A 1 84 ? 0.296 2.440 -13.591 1.00 95.94 84 GLY A O 1
ATOM 700 N N . LEU A 1 85 ? 2.263 3.247 -12.880 1.00 95.56 85 LEU A N 1
ATOM 701 C CA . LEU A 1 85 ? 2.403 2.259 -11.803 1.00 95.56 85 LEU A CA 1
ATOM 702 C C . LEU A 1 85 ? 1.350 2.450 -10.711 1.00 95.56 85 LEU A C 1
ATOM 704 O O . LEU A 1 85 ? 0.828 1.466 -10.195 1.00 95.56 85 LEU A O 1
ATOM 708 N N . TRP A 1 86 ? 1.072 3.698 -10.337 1.00 95.44 86 TRP A N 1
ATOM 709 C CA . TRP A 1 86 ? 0.087 4.047 -9.318 1.00 95.44 86 TRP A CA 1
ATOM 710 C C . TRP A 1 86 ? -1.319 3.606 -9.709 1.00 95.44 86 TRP A C 1
ATOM 712 O O . TRP A 1 86 ? -1.975 2.926 -8.925 1.00 95.44 86 TRP A O 1
ATOM 722 N N . GLU A 1 87 ? -1.747 3.926 -10.926 1.00 95.25 87 GLU A N 1
ATOM 723 C CA . GLU A 1 87 ? -3.043 3.520 -11.467 1.00 95.25 87 GLU A CA 1
ATOM 724 C C . GLU A 1 87 ? -3.176 1.997 -11.495 1.00 95.25 87 GLU A C 1
ATOM 726 O O . GLU A 1 87 ? -4.097 1.460 -10.884 1.00 95.25 87 GLU A O 1
ATOM 731 N N . ALA A 1 88 ? -2.198 1.289 -12.071 1.00 95.88 88 ALA A N 1
ATOM 732 C CA . ALA A 1 88 ? -2.208 -0.173 -12.106 1.00 95.88 88 ALA A CA 1
ATOM 733 C C . ALA A 1 88 ? -2.238 -0.797 -10.700 1.00 95.88 88 ALA A C 1
ATOM 735 O O . ALA A 1 88 ? -2.887 -1.816 -10.471 1.00 95.88 88 ALA A O 1
ATOM 736 N N . ALA A 1 89 ? -1.525 -0.207 -9.738 1.00 93.88 89 ALA A N 1
ATOM 737 C CA . ALA A 1 89 ? -1.502 -0.708 -8.371 1.00 93.88 89 ALA A CA 1
ATOM 738 C C . ALA A 1 89 ? -2.840 -0.499 -7.647 1.00 93.88 89 ALA A C 1
ATOM 740 O O . ALA A 1 89 ? -3.257 -1.387 -6.906 1.00 93.88 89 ALA A O 1
ATOM 741 N N . LEU A 1 90 ? -3.509 0.638 -7.870 1.00 92.25 90 LEU A N 1
ATOM 742 C CA . LEU A 1 90 ? -4.841 0.901 -7.326 1.00 92.25 90 LEU A CA 1
ATOM 743 C C . LEU A 1 90 ? -5.901 0.007 -7.972 1.00 92.25 90 LEU A C 1
ATOM 745 O O . LEU A 1 90 ? -6.703 -0.568 -7.250 1.00 92.25 90 LEU A O 1
ATOM 749 N N . GLU A 1 91 ? -5.872 -0.177 -9.294 1.00 94.12 91 GLU A N 1
ATOM 750 C CA . GLU A 1 91 ? -6.767 -1.114 -9.991 1.00 94.12 91 GLU A CA 1
ATOM 751 C C . GLU A 1 91 ? -6.645 -2.529 -9.417 1.00 94.12 91 GLU A C 1
ATOM 753 O O . GLU A 1 91 ? -7.643 -3.154 -9.068 1.00 94.12 91 GLU A O 1
ATOM 758 N N . ASN A 1 92 ? -5.412 -3.003 -9.228 1.00 92.19 92 ASN A N 1
ATOM 759 C CA . ASN A 1 92 ? -5.176 -4.308 -8.622 1.00 92.19 92 ASN A CA 1
ATOM 760 C C . ASN A 1 92 ? -5.660 -4.385 -7.169 1.00 92.19 92 ASN A C 1
ATOM 762 O O . ASN A 1 92 ? -6.095 -5.450 -6.747 1.00 92.19 92 ASN A O 1
ATOM 766 N N . LEU A 1 93 ? -5.550 -3.295 -6.401 1.00 89.69 93 LEU A N 1
ATOM 767 C CA . LEU A 1 93 ? -6.021 -3.226 -5.014 1.00 89.69 93 LEU A CA 1
ATOM 768 C C . LEU A 1 93 ? -7.553 -3.284 -4.929 1.00 89.69 93 LEU A C 1
ATOM 770 O O . LEU A 1 93 ? -8.094 -3.875 -3.996 1.00 89.69 93 LEU A O 1
ATOM 774 N N . GLU A 1 94 ? -8.261 -2.712 -5.904 1.00 89.94 94 GLU A N 1
ATOM 775 C CA . GLU A 1 94 ? -9.723 -2.810 -5.973 1.00 89.94 94 GLU A CA 1
ATOM 776 C C . GLU A 1 94 ? -10.191 -4.261 -6.163 1.00 89.94 94 GLU A C 1
ATOM 778 O O . GLU A 1 94 ? -11.187 -4.666 -5.558 1.00 89.94 94 GLU A O 1
ATOM 783 N N . GLU A 1 95 ? -9.433 -5.065 -6.917 1.00 87.81 95 GLU A N 1
ATOM 784 C CA . GLU A 1 95 ? -9.670 -6.507 -7.087 1.00 87.81 95 GLU A CA 1
ATOM 785 C C . GLU A 1 95 ? -9.301 -7.341 -5.843 1.00 87.81 95 GLU A C 1
ATOM 787 O O . GLU A 1 95 ? -9.705 -8.502 -5.744 1.00 87.81 95 GLU A O 1
ATOM 792 N N . GLU A 1 96 ? -8.543 -6.791 -4.886 1.00 84.38 96 GLU A N 1
ATOM 793 C CA . GLU A 1 96 ? -8.187 -7.512 -3.661 1.00 84.38 96 GLU A CA 1
ATOM 794 C C . GLU A 1 96 ? -9.302 -7.457 -2.618 1.00 84.38 96 GLU A C 1
ATOM 796 O O . GLU A 1 96 ? -9.933 -6.426 -2.384 1.00 84.38 96 GLU A O 1
ATOM 801 N N . GLU A 1 97 ? -9.512 -8.575 -1.933 1.00 83.44 97 GLU A N 1
ATOM 802 C CA . GLU A 1 97 ? -10.401 -8.628 -0.782 1.00 83.44 97 GLU A CA 1
ATOM 803 C C . GLU A 1 97 ? -9.712 -7.997 0.435 1.00 83.44 97 GLU A C 1
ATOM 805 O O . GLU A 1 97 ? -8.640 -8.442 0.868 1.00 83.44 97 GLU A O 1
ATOM 810 N N . CYS A 1 98 ? -10.336 -6.946 0.967 1.00 82.44 98 CYS A N 1
ATOM 811 C CA . CYS A 1 98 ? -9.906 -6.248 2.171 1.00 82.44 98 CYS A CA 1
ATOM 812 C C . CYS A 1 98 ? -10.948 -6.461 3.262 1.00 82.44 98 CYS A C 1
ATOM 814 O O . CYS A 1 98 ? -12.144 -6.359 2.993 1.00 82.44 98 CYS A O 1
ATOM 816 N N . ILE A 1 99 ? -10.486 -6.692 4.484 1.00 80.12 99 ILE A N 1
ATOM 817 C CA . ILE A 1 99 ? -11.346 -6.839 5.656 1.00 80.12 99 ILE A CA 1
ATOM 818 C C . ILE A 1 99 ? -10.927 -5.853 6.741 1.00 80.12 99 ILE A C 1
ATOM 820 O O . ILE A 1 99 ? -9.749 -5.496 6.862 1.00 80.12 99 ILE A O 1
ATOM 824 N N . ILE A 1 100 ? -11.915 -5.413 7.516 1.00 82.25 100 ILE A N 1
ATOM 825 C CA . ILE A 1 100 ? -11.713 -4.658 8.745 1.00 82.25 100 ILE A CA 1
ATOM 826 C C . ILE A 1 100 ? -12.307 -5.486 9.880 1.00 82.25 100 ILE A C 1
ATOM 828 O O . ILE A 1 100 ? -13.509 -5.721 9.899 1.00 82.25 100 ILE A O 1
ATOM 832 N N . GLU A 1 101 ? -11.462 -5.935 10.803 1.00 80.88 101 GLU A N 1
ATOM 833 C CA . GLU A 1 101 ? -11.848 -6.853 11.882 1.00 80.88 101 GLU A CA 1
ATOM 834 C C . GLU A 1 101 ? -11.647 -6.218 13.253 1.00 80.88 101 GLU A C 1
ATOM 836 O O . GLU A 1 101 ? -10.608 -5.605 13.499 1.00 80.88 101 GLU A O 1
ATOM 841 N N . ASP A 1 102 ? -12.605 -6.396 14.165 1.00 82.25 102 ASP A N 1
ATOM 842 C CA . ASP A 1 102 ? -12.464 -5.988 15.568 1.00 82.25 102 ASP A CA 1
ATOM 843 C C . ASP A 1 102 ? -11.460 -6.914 16.270 1.00 82.25 102 ASP A C 1
ATOM 845 O O . ASP A 1 102 ? -11.734 -8.084 16.553 1.00 82.25 102 ASP A O 1
ATOM 849 N N . ILE A 1 103 ? -10.276 -6.381 16.583 1.00 76.06 103 ILE A N 1
ATOM 850 C CA . ILE A 1 103 ? -9.231 -7.153 17.260 1.00 76.06 103 ILE A CA 1
ATOM 851 C C . ILE A 1 103 ? -9.671 -7.493 18.691 1.00 76.06 103 ILE A C 1
ATOM 853 O O . ILE A 1 103 ? -9.374 -8.575 19.199 1.00 76.06 103 ILE A O 1
ATOM 857 N N . GLY A 1 104 ? -10.411 -6.601 19.352 1.00 70.50 104 GLY A N 1
ATOM 858 C CA . GLY A 1 104 ? -10.949 -6.836 20.690 1.00 70.50 104 GLY A CA 1
ATOM 859 C C . GLY A 1 104 ? -11.840 -8.076 20.742 1.00 70.50 104 GLY A C 1
ATOM 860 O O . GLY A 1 104 ? -11.802 -8.824 21.724 1.00 70.50 104 GLY A O 1
ATOM 861 N N . ALA A 1 105 ? -12.571 -8.362 19.662 1.00 68.56 105 ALA A N 1
ATOM 862 C CA . ALA A 1 105 ? -13.406 -9.552 19.550 1.00 68.56 105 ALA A CA 1
ATOM 863 C C . ALA A 1 105 ? -12.590 -10.861 19.542 1.00 68.56 105 ALA A C 1
ATOM 865 O O . ALA A 1 105 ? -13.036 -11.850 20.130 1.00 68.56 105 ALA A O 1
ATOM 866 N N . VAL A 1 106 ? -11.386 -10.863 18.964 1.00 66.88 106 VAL A N 1
ATOM 867 C CA . VAL A 1 106 ? -10.531 -12.061 18.827 1.00 66.88 106 VAL A CA 1
ATOM 868 C C . VAL A 1 106 ? -9.489 -12.223 19.938 1.00 66.88 106 VAL A C 1
ATOM 870 O O . VAL A 1 106 ? -8.900 -13.296 20.076 1.00 66.88 106 VAL A O 1
ATOM 873 N N . LEU A 1 107 ? -9.256 -11.190 20.753 1.00 65.69 107 LEU A N 1
ATOM 874 C CA . LEU A 1 107 ? -8.316 -11.269 21.870 1.00 65.69 107 LEU A CA 1
ATOM 875 C C . LEU A 1 107 ? -8.858 -12.148 23.017 1.00 65.69 107 LEU A C 1
ATOM 877 O O . LEU A 1 107 ? -10.029 -12.016 23.392 1.00 65.69 107 LEU A O 1
ATOM 881 N N . PRO A 1 108 ? -8.012 -13.009 23.626 1.00 61.22 108 PRO A N 1
ATOM 882 C CA . PRO A 1 108 ? -8.348 -13.744 24.843 1.00 61.22 108 PRO A CA 1
ATOM 883 C C . PRO A 1 108 ? -8.852 -12.812 25.952 1.00 61.22 108 PRO A C 1
ATOM 885 O O . PRO A 1 108 ? -8.357 -11.694 26.100 1.00 61.22 108 PRO A O 1
ATOM 888 N N . GLY A 1 109 ? -9.804 -13.287 26.763 1.00 61.50 109 GLY A N 1
ATOM 889 C CA . GLY A 1 109 ? -10.477 -12.482 27.795 1.00 61.50 109 GLY A CA 1
ATOM 890 C C . GLY A 1 109 ? -9.544 -11.821 28.816 1.00 61.50 109 GLY A C 1
ATOM 891 O O . GLY A 1 109 ? -9.883 -10.768 29.340 1.00 61.50 109 GLY A O 1
ATOM 892 N N . ASP A 1 110 ? -8.353 -12.382 29.029 1.00 61.91 110 ASP A N 1
ATOM 893 C CA . ASP A 1 110 ? -7.342 -11.844 29.947 1.00 61.91 110 ASP A CA 1
ATOM 894 C C . ASP A 1 110 ? -6.528 -10.679 29.343 1.00 61.91 110 ASP A C 1
ATOM 896 O O . ASP A 1 110 ? -5.860 -9.946 30.070 1.00 61.91 110 ASP A O 1
ATOM 900 N N . ILE A 1 111 ? -6.571 -10.512 28.013 1.00 56.47 111 ILE A N 1
ATOM 901 C CA . ILE A 1 111 ? -5.917 -9.429 27.253 1.00 56.47 111 ILE A CA 1
ATOM 902 C C . ILE A 1 111 ? -6.924 -8.326 26.901 1.00 56.47 111 ILE A C 1
ATOM 904 O O . ILE A 1 111 ? -6.532 -7.181 26.670 1.00 56.47 111 ILE A O 1
ATOM 908 N N . ARG A 1 112 ? -8.227 -8.642 26.884 1.00 56.75 112 ARG A N 1
ATOM 909 C CA . ARG A 1 112 ? -9.282 -7.631 26.777 1.00 56.75 112 ARG A CA 1
ATOM 910 C C . ARG A 1 112 ? -9.156 -6.675 27.964 1.00 56.75 112 ARG A C 1
ATOM 912 O O . ARG A 1 112 ? -9.328 -7.076 29.115 1.00 56.75 112 ARG A O 1
ATOM 919 N N . GLY A 1 113 ? -8.822 -5.417 27.683 1.00 54.25 113 GLY A N 1
ATOM 920 C CA . GLY A 1 113 ? -8.781 -4.367 28.695 1.00 54.25 113 GLY A CA 1
ATOM 921 C C . GLY A 1 113 ? -10.094 -4.331 29.481 1.00 54.25 113 GLY A C 1
ATOM 922 O O . GLY A 1 113 ? -11.174 -4.529 28.924 1.00 54.25 113 GLY A O 1
ATOM 923 N N . ARG A 1 114 ? -10.011 -4.114 30.797 1.00 48.69 114 ARG A N 1
ATOM 924 C CA . ARG A 1 114 ? -11.195 -3.821 31.611 1.00 48.69 114 ARG A CA 1
ATOM 925 C C . ARG A 1 114 ? -11.637 -2.391 31.316 1.00 48.69 114 ARG A C 1
ATOM 927 O O . ARG A 1 114 ? -11.210 -1.484 32.017 1.00 48.69 114 ARG A O 1
ATOM 934 N N . GLY A 1 115 ? -12.483 -2.199 30.317 1.00 47.94 115 GLY A N 1
ATOM 935 C CA . GLY A 1 115 ? -13.077 -0.892 30.066 1.00 47.94 115 GLY A CA 1
ATOM 936 C C . GLY A 1 115 ? -13.786 -0.822 28.728 1.00 47.94 115 GLY A C 1
ATOM 937 O O . GLY A 1 115 ? -13.426 -1.521 27.786 1.00 47.94 115 GLY A O 1
ATOM 938 N N . GLU A 1 116 ? -14.771 0.064 28.649 1.00 52.81 116 GLU A N 1
ATOM 939 C CA . GLU A 1 116 ? -15.407 0.558 27.420 1.00 52.81 116 GLU A CA 1
ATOM 940 C C . GLU A 1 116 ? -14.425 1.400 26.565 1.00 52.81 116 GLU A C 1
ATOM 942 O O . GLU A 1 116 ? -14.832 2.283 25.816 1.00 52.81 116 GLU A O 1
ATOM 947 N N . ASP A 1 117 ? -13.121 1.145 26.698 1.00 59.72 117 ASP A N 1
ATOM 948 C CA . ASP A 1 117 ? -12.031 1.977 26.213 1.00 59.72 117 ASP A CA 1
ATOM 949 C C . ASP A 1 117 ? -11.637 1.552 24.793 1.00 59.72 117 ASP A C 1
ATOM 951 O O . ASP A 1 117 ? -11.257 0.405 24.568 1.00 59.72 117 ASP A O 1
ATOM 955 N N . ALA A 1 118 ? -11.740 2.499 23.856 1.00 59.62 118 ALA A N 1
ATOM 956 C CA . ALA A 1 118 ? -11.245 2.482 22.473 1.00 59.62 118 ALA A CA 1
ATOM 957 C C . ALA A 1 118 ? -11.360 1.140 21.715 1.00 59.62 118 ALA A C 1
ATOM 959 O O . ALA A 1 118 ? -10.530 0.238 21.846 1.00 59.62 118 ALA A O 1
ATOM 960 N N . LYS A 1 119 ? -12.337 1.038 20.802 1.00 73.06 119 LYS A N 1
ATOM 961 C CA . LYS A 1 119 ? -12.434 -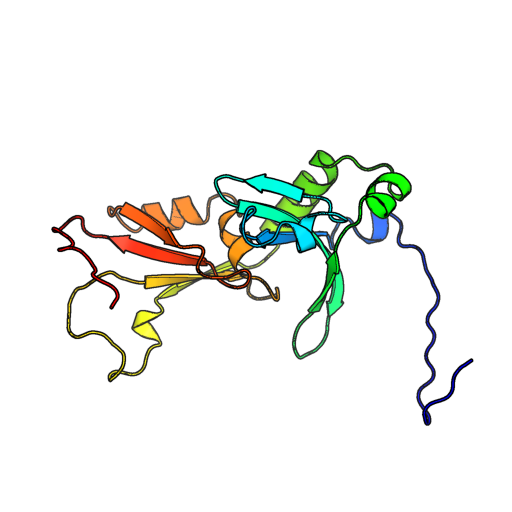0.113 19.889 1.00 73.06 119 LYS A CA 1
ATOM 962 C C . LYS A 1 119 ? -11.298 -0.073 18.867 1.00 73.06 119 LYS A C 1
ATOM 964 O O . LYS A 1 119 ? -11.121 0.924 18.162 1.00 73.06 119 LYS A O 1
ATOM 969 N N . ILE A 1 120 ? -10.546 -1.167 18.772 1.00 75.31 120 ILE A N 1
ATOM 970 C CA . ILE A 1 120 ? -9.407 -1.306 17.862 1.00 75.31 120 ILE A CA 1
ATOM 971 C C . ILE A 1 120 ? -9.759 -2.311 16.772 1.00 75.31 120 ILE A C 1
ATOM 973 O O . ILE A 1 120 ? -10.046 -3.472 17.055 1.00 75.31 120 ILE A O 1
ATOM 977 N N . TYR A 1 121 ? -9.633 -1.880 15.524 1.00 79.38 121 TYR A N 1
ATOM 978 C CA . TYR A 1 121 ? -9.842 -2.700 14.344 1.00 79.38 121 TYR A CA 1
ATOM 979 C C . TYR A 1 121 ? -8.540 -2.880 13.566 1.00 79.38 121 TYR A C 1
ATOM 981 O O . TYR A 1 121 ? -7.675 -2.000 13.544 1.00 79.38 121 TYR A O 1
ATOM 989 N N . MET A 1 122 ? -8.402 -4.019 12.899 1.00 77.75 122 MET A N 1
ATOM 990 C CA . MET A 1 122 ? -7.323 -4.304 11.961 1.00 77.75 122 MET A CA 1
ATOM 991 C C . MET A 1 122 ? -7.841 -4.165 10.538 1.00 77.75 122 MET A C 1
ATOM 993 O O . MET A 1 122 ? -8.776 -4.866 10.170 1.00 77.75 122 MET A O 1
ATOM 997 N N . CYS A 1 123 ? -7.218 -3.304 9.736 1.00 78.81 123 CYS A N 1
ATOM 998 C CA . CYS A 1 123 ? -7.463 -3.229 8.299 1.00 78.81 123 CYS A CA 1
ATOM 999 C C . CYS A 1 123 ? -6.382 -4.033 7.568 1.00 78.81 123 CYS A C 1
ATOM 1001 O O . CYS A 1 123 ? -5.187 -3.763 7.733 1.00 78.81 123 CYS A O 1
ATOM 1003 N N . MET A 1 124 ? -6.793 -5.040 6.796 1.00 74.31 124 MET A N 1
ATOM 1004 C CA . MET A 1 124 ? -5.876 -5.962 6.125 1.00 74.31 124 MET A CA 1
ATOM 1005 C C . MET A 1 124 ? -6.395 -6.418 4.762 1.00 74.31 124 MET A 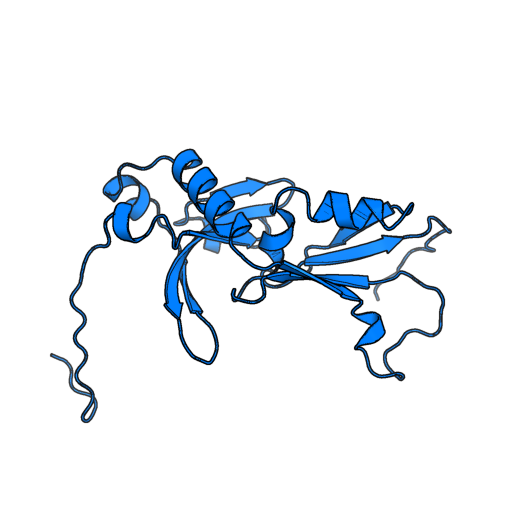C 1
ATOM 1007 O O . MET A 1 124 ? -7.597 -6.466 4.514 1.00 74.31 124 MET A O 1
ATOM 1011 N N . THR A 1 125 ? -5.470 -6.798 3.884 1.00 74.88 125 THR A N 1
ATOM 1012 C CA . THR A 1 125 ? -5.763 -7.526 2.645 1.00 74.88 125 THR A CA 1
ATOM 1013 C C . THR A 1 125 ? -5.630 -9.030 2.925 1.00 74.88 125 THR A C 1
ATOM 1015 O O . THR A 1 125 ? -4.689 -9.470 3.588 1.00 74.88 125 THR A O 1
ATOM 1018 N N . LEU A 1 126 ? -6.561 -9.856 2.442 1.00 67.06 126 LEU A N 1
ATOM 1019 C CA . LEU A 1 126 ? -6.568 -11.293 2.770 1.00 67.06 126 LEU A CA 1
ATOM 1020 C C . LEU A 1 126 ? -5.484 -12.104 2.045 1.00 67.06 126 LEU A C 1
ATOM 1022 O O . LEU A 1 126 ? -5.051 -13.149 2.527 1.00 67.06 126 LEU A O 1
ATOM 1026 N N . ASN A 1 127 ? -5.031 -11.619 0.888 1.00 61.31 127 ASN A N 1
ATOM 1027 C CA . ASN A 1 127 ? -4.143 -12.355 -0.019 1.00 61.31 127 ASN A CA 1
ATOM 1028 C C . ASN A 1 127 ? -2.744 -11.738 -0.151 1.00 61.31 127 ASN A C 1
ATOM 1030 O O . ASN A 1 127 ? -1.948 -12.179 -0.987 1.00 61.31 127 ASN A O 1
ATOM 1034 N N . SER A 1 128 ? -2.425 -10.712 0.638 1.00 57.28 128 SER A N 1
ATOM 1035 C CA . SER A 1 128 ? -1.135 -10.032 0.582 1.00 57.28 128 SER A CA 1
ATOM 1036 C C . SER A 1 128 ? -0.384 -10.145 1.911 1.00 57.28 128 SER A C 1
ATOM 1038 O O . SER A 1 128 ? -0.937 -10.207 3.001 1.00 57.28 128 SER A O 1
ATOM 1040 N N . SER A 1 129 ? 0.944 -10.214 1.804 1.00 53.03 129 SER A N 1
ATOM 1041 C CA . SER A 1 129 ? 1.865 -10.179 2.947 1.00 53.03 129 SER A CA 1
ATOM 1042 C C . SER A 1 129 ? 1.974 -8.789 3.606 1.00 53.03 129 SER A C 1
ATOM 1044 O O . SER A 1 129 ? 2.827 -8.599 4.476 1.00 53.03 129 SER A O 1
ATOM 1046 N N . GLY A 1 130 ? 1.195 -7.810 3.136 1.00 54.47 130 GLY A N 1
ATOM 1047 C CA . GLY A 1 130 ? 1.035 -6.469 3.691 1.00 54.47 130 GLY A CA 1
ATOM 1048 C C . GLY A 1 130 ? -0.454 -6.123 3.783 1.00 54.47 130 GLY A C 1
ATOM 1049 O O . GLY A 1 130 ? -1.228 -6.425 2.891 1.00 54.47 130 GLY A O 1
ATOM 1050 N N . GLY A 1 131 ? -0.883 -5.558 4.900 1.00 61.75 131 GLY A N 1
ATOM 1051 C CA . GLY A 1 131 ? -2.255 -5.123 5.153 1.00 61.75 131 GLY A CA 1
ATOM 1052 C C . GLY A 1 131 ? -2.401 -3.606 5.159 1.00 61.75 131 GLY A C 1
ATOM 1053 O O . GLY A 1 131 ? -3.506 -3.102 4.999 1.00 61.75 131 GLY A O 1
ATOM 1054 N N . ALA A 1 132 ? -1.298 -2.863 5.287 1.00 66.00 132 ALA A N 1
ATOM 1055 C CA . ALA A 1 132 ? -1.350 -1.411 5.401 1.00 66.00 132 ALA A CA 1
ATOM 1056 C C . ALA A 1 132 ? -1.845 -0.730 4.118 1.00 66.00 132 ALA A C 1
ATOM 1058 O O . ALA A 1 132 ? -2.491 0.309 4.180 1.00 66.00 132 ALA A O 1
ATOM 1059 N N . GLU A 1 133 ? -1.598 -1.318 2.948 1.00 78.12 133 GLU A N 1
ATOM 1060 C CA . GLU A 1 133 ? -2.082 -0.796 1.672 1.00 78.12 133 GLU A CA 1
ATOM 1061 C C . GLU A 1 133 ? -3.610 -0.820 1.533 1.00 78.12 133 GLU A C 1
ATOM 1063 O O . GLU A 1 133 ? -4.134 -0.050 0.731 1.00 78.12 133 GLU A O 1
ATOM 1068 N N . ALA A 1 134 ? -4.331 -1.622 2.331 1.00 81.88 134 ALA A N 1
ATOM 1069 C CA . ALA A 1 134 ? -5.793 -1.685 2.295 1.00 81.88 134 ALA A CA 1
ATOM 1070 C C . ALA A 1 134 ? -6.439 -0.311 2.537 1.00 81.88 134 ALA A C 1
ATOM 1072 O O . ALA A 1 134 ? -7.487 -0.019 1.968 1.00 81.88 134 ALA A O 1
ATOM 1073 N N . ILE A 1 135 ? -5.782 0.582 3.291 1.00 80.94 135 ILE A N 1
ATOM 1074 C CA . ILE A 1 135 ? -6.274 1.948 3.535 1.00 80.94 135 ILE A CA 1
ATOM 1075 C C . ILE A 1 135 ? -6.354 2.813 2.273 1.00 80.94 135 ILE A C 1
ATOM 1077 O O . ILE A 1 135 ? -7.026 3.841 2.278 1.00 80.94 135 ILE A O 1
ATOM 1081 N N . LEU A 1 136 ? -5.642 2.427 1.210 1.00 85.94 136 LEU A N 1
ATOM 1082 C CA . LEU A 1 136 ? -5.668 3.112 -0.080 1.00 85.94 136 LEU A CA 1
ATOM 1083 C C . LEU A 1 136 ? -6.856 2.675 -0.943 1.00 85.94 136 LEU A C 1
ATOM 1085 O O . LEU A 1 136 ? -7.115 3.308 -1.968 1.00 85.94 136 LEU A O 1
ATOM 1089 N N . LYS A 1 137 ? -7.570 1.609 -0.552 1.00 86.38 137 LYS A N 1
ATOM 1090 C CA . LYS A 1 137 ? -8.738 1.121 -1.281 1.00 86.38 137 LYS A CA 1
ATOM 1091 C C . LYS A 1 137 ? -9.848 2.159 -1.218 1.00 86.38 137 LYS A C 1
ATOM 1093 O O . LYS A 1 137 ? -10.195 2.667 -0.146 1.00 86.38 137 LYS A O 1
ATOM 1098 N N . ARG A 1 138 ? -10.407 2.500 -2.378 1.00 82.19 138 ARG A N 1
ATOM 1099 C CA . ARG A 1 138 ? -11.417 3.548 -2.466 1.00 82.19 138 ARG A CA 1
ATOM 1100 C C . ARG A 1 138 ? -12.658 3.126 -1.690 1.00 82.19 138 ARG A C 1
ATOM 1102 O O . ARG A 1 138 ? -13.115 1.998 -1.785 1.00 82.19 138 ARG A O 1
ATOM 1109 N N . GLY A 1 139 ? -13.228 4.054 -0.929 1.00 79.38 139 GLY A N 1
ATOM 1110 C CA . GLY A 1 139 ? -14.485 3.818 -0.218 1.00 79.38 139 GLY A CA 1
ATOM 1111 C C . GLY A 1 139 ? -14.339 3.032 1.084 1.00 79.38 139 GLY A C 1
ATOM 1112 O O . GLY A 1 139 ? -15.070 3.355 2.007 1.00 79.38 139 GLY A O 1
ATOM 1113 N N . LEU A 1 140 ? -13.348 2.142 1.230 1.00 82.81 140 LEU A N 1
ATOM 1114 C CA . LEU A 1 140 ? -13.208 1.258 2.398 1.00 82.81 140 LEU A CA 1
ATOM 1115 C C . LEU A 1 140 ? -13.250 2.011 3.739 1.00 82.81 140 LEU A C 1
ATOM 1117 O O . LEU A 1 140 ? -14.093 1.744 4.591 1.00 82.81 140 LEU A O 1
ATOM 1121 N N . LEU A 1 141 ? -12.379 3.009 3.915 1.00 77.62 141 LEU A N 1
ATOM 1122 C CA . LEU A 1 141 ? -12.359 3.811 5.144 1.00 77.62 141 LEU A CA 1
ATOM 1123 C C . LEU A 1 141 ? -13.612 4.673 5.312 1.00 77.62 141 LEU A C 1
ATOM 1125 O O . LEU A 1 141 ? -14.006 4.967 6.435 1.00 77.62 141 LEU A O 1
ATOM 1129 N N . LYS A 1 142 ? -14.230 5.099 4.207 1.00 78.88 142 LYS A N 1
ATOM 1130 C CA . LYS A 1 142 ? -15.446 5.918 4.235 1.00 78.88 142 LYS A CA 1
ATOM 1131 C C . LYS A 1 142 ? -16.663 5.087 4.637 1.00 78.88 142 LYS A C 1
ATOM 1133 O O . LYS A 1 142 ? -17.512 5.589 5.361 1.00 78.88 142 LYS A O 1
ATOM 1138 N N . GLU A 1 143 ? -16.748 3.852 4.162 1.00 83.38 143 GLU A N 1
ATOM 1139 C CA . GLU A 1 143 ? -17.779 2.883 4.529 1.00 83.38 143 GLU A CA 1
ATOM 1140 C C . GLU A 1 143 ? -17.644 2.514 6.004 1.00 83.38 143 GLU A C 1
ATOM 1142 O O . GLU A 1 143 ? -18.611 2.652 6.749 1.00 83.38 143 GLU A O 1
ATOM 1147 N N . PHE A 1 144 ? -16.423 2.199 6.444 1.00 80.88 144 PHE A N 1
ATOM 1148 C CA . PHE A 1 144 ? -16.123 1.948 7.852 1.00 80.88 144 PHE A CA 1
ATOM 1149 C C . PHE A 1 144 ? -16.462 3.151 8.744 1.00 80.88 144 PHE A C 1
ATOM 1151 O O . PHE A 1 144 ? -17.193 3.023 9.718 1.00 80.88 144 PHE A O 1
ATOM 1158 N N . ALA A 1 145 ? -16.008 4.355 8.387 1.00 75.56 145 ALA A N 1
ATOM 1159 C CA . ALA A 1 145 ? -16.345 5.567 9.134 1.00 75.56 145 ALA A CA 1
ATOM 1160 C C . ALA A 1 145 ? -17.841 5.927 9.055 1.00 75.56 145 ALA A C 1
ATOM 1162 O O . ALA A 1 145 ? -18.342 6.652 9.903 1.00 75.56 145 ALA A O 1
ATOM 1163 N N . GLY A 1 146 ? -18.576 5.455 8.045 1.00 76.19 146 GLY A N 1
ATOM 1164 C CA . GLY A 1 146 ? -20.023 5.650 7.951 1.00 76.19 146 GLY A CA 1
ATOM 1165 C C . GLY A 1 146 ? -20.803 4.839 8.988 1.00 76.19 146 GLY A C 1
ATOM 1166 O O . GLY A 1 146 ? -21.887 5.255 9.398 1.00 76.19 146 GLY A O 1
ATOM 1167 N N . GLU A 1 147 ? -20.244 3.711 9.429 1.00 74.06 147 GLU A N 1
ATOM 1168 C CA . GLU A 1 147 ? -20.822 2.849 10.461 1.00 74.06 147 GLU A CA 1
ATOM 1169 C C . GLU A 1 147 ? -20.689 3.460 11.867 1.00 74.06 147 GLU A C 1
ATOM 1171 O O . GLU A 1 147 ? -21.581 3.308 12.705 1.00 74.06 147 GLU A O 1
ATOM 1176 N N . TYR A 1 148 ? -19.624 4.229 12.106 1.00 69.19 148 TYR A N 1
ATOM 1177 C CA . TYR A 1 148 ? -19.314 4.819 13.406 1.00 69.19 148 TYR A CA 1
ATOM 1178 C C . TYR A 1 148 ? -19.363 6.349 13.337 1.00 69.19 148 TYR A C 1
ATOM 1180 O O . TYR A 1 148 ? -18.557 6.977 12.665 1.00 69.19 148 TYR A O 1
ATOM 1188 N N . LYS A 1 149 ? -20.250 6.999 14.107 1.00 61.19 149 LYS A N 1
ATOM 1189 C CA . LYS A 1 149 ? -20.279 8.478 14.258 1.00 61.19 149 LYS A CA 1
ATOM 1190 C C . LYS A 1 149 ? -19.082 9.038 15.059 1.00 61.19 149 LYS A C 1
ATOM 1192 O O . LYS A 1 149 ? -19.159 10.142 15.592 1.00 61.19 149 LYS A O 1
ATOM 1197 N N . GLU A 1 150 ? -18.018 8.258 15.187 1.00 64.56 150 GLU A N 1
ATOM 1198 C CA . GLU A 1 150 ? -16.853 8.490 16.037 1.00 64.56 150 GLU A CA 1
ATOM 1199 C C . GLU A 1 150 ? -15.655 8.948 15.195 1.00 64.56 150 GLU A C 1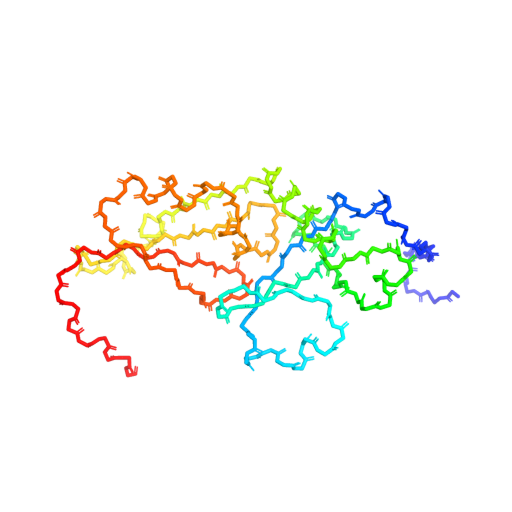
ATOM 1201 O O . GLU A 1 150 ? -15.623 8.779 13.974 1.00 64.56 150 GLU A O 1
ATOM 1206 N N . GLN A 1 151 ? -14.654 9.551 15.841 1.00 64.56 151 GLN A N 1
ATOM 1207 C CA . GLN A 1 151 ? -13.415 9.914 15.154 1.00 64.56 151 GLN A CA 1
ATOM 1208 C C . GLN A 1 151 ? -12.589 8.646 14.904 1.00 64.56 151 GLN A C 1
ATOM 1210 O O . GLN A 1 151 ? -12.280 7.909 15.841 1.00 64.56 151 GLN A O 1
ATOM 1215 N N . VAL A 1 152 ? -12.231 8.395 13.641 1.00 67.50 152 VAL A N 1
ATOM 1216 C CA . VAL A 1 152 ? -11.390 7.258 13.242 1.00 67.50 152 VAL A CA 1
ATOM 1217 C C . VAL A 1 152 ? -9.933 7.705 13.179 1.00 67.50 152 VAL A C 1
ATOM 1219 O O . VAL A 1 152 ? -9.560 8.510 12.324 1.00 67.50 152 VAL A O 1
ATOM 1222 N N . TYR A 1 153 ? -9.098 7.151 14.051 1.00 71.50 153 TYR A N 1
ATOM 1223 C CA . TYR A 1 153 ? -7.651 7.326 14.008 1.00 71.50 153 TYR A CA 1
ATOM 1224 C C . TYR A 1 153 ? -7.006 6.163 13.262 1.00 71.50 153 TYR A C 1
ATOM 1226 O O . TYR A 1 153 ? -7.257 4.997 13.561 1.00 71.50 153 TYR A O 1
ATOM 1234 N N . ILE A 1 154 ? -6.138 6.479 12.306 1.00 73.56 154 ILE A N 1
ATOM 1235 C CA . ILE A 1 154 ? -5.343 5.487 11.584 1.00 73.56 154 ILE A CA 1
ATOM 1236 C C . ILE A 1 154 ? -3.965 5.447 12.234 1.00 73.56 154 ILE A C 1
ATOM 1238 O O . ILE A 1 154 ? -3.237 6.436 12.209 1.00 73.56 154 ILE A O 1
ATOM 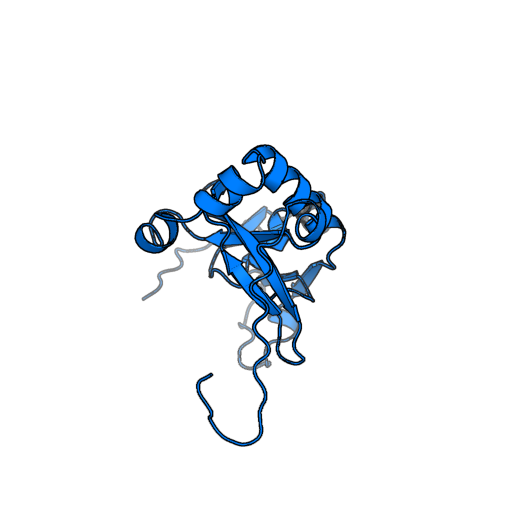1242 N N . LEU A 1 155 ? -3.606 4.308 12.820 1.00 68.19 155 LEU A N 1
ATOM 1243 C CA . LEU A 1 155 ? -2.298 4.092 13.423 1.00 68.19 155 LEU A CA 1
ATOM 1244 C C . LEU A 1 155 ? -1.459 3.180 12.520 1.00 68.19 155 LEU A C 1
ATOM 1246 O O . LEU A 1 155 ? -1.670 1.960 12.497 1.00 68.19 155 LEU A O 1
ATOM 1250 N N . PRO A 1 156 ? -0.474 3.732 11.790 1.00 57.75 156 PRO A N 1
ATOM 1251 C CA . PRO A 1 156 ? 0.469 2.937 11.018 1.00 57.75 156 PRO A CA 1
ATOM 1252 C C . PRO A 1 156 ? 1.500 2.313 11.971 1.00 57.75 156 PRO A C 1
ATOM 1254 O O . PRO A 1 156 ? 2.628 2.784 12.088 1.00 57.75 156 PRO A O 1
ATOM 1257 N N . ARG A 1 157 ? 1.123 1.263 12.713 1.00 54.88 157 ARG A N 1
ATOM 1258 C CA . ARG A 1 157 ? 2.042 0.616 13.668 1.00 54.88 157 ARG A CA 1
ATOM 1259 C C . ARG A 1 157 ? 3.103 -0.269 13.003 1.00 54.88 157 ARG A C 1
ATOM 1261 O O . ARG A 1 157 ? 4.085 -0.603 13.661 1.00 54.88 157 ARG A O 1
ATOM 1268 N N . SER A 1 158 ? 2.944 -0.663 11.734 1.00 54.00 158 SER A N 1
ATOM 1269 C CA . SER A 1 158 ? 3.911 -1.519 11.032 1.00 54.00 158 SER A CA 1
ATOM 1270 C C . SER A 1 158 ? 3.732 -1.496 9.510 1.00 54.00 158 SER A C 1
ATOM 1272 O O . SER A 1 158 ? 2.660 -1.201 8.998 1.00 54.00 158 SER A O 1
ATOM 1274 N N . VAL A 1 159 ? 4.771 -1.914 8.779 1.00 53.53 159 VAL A N 1
ATOM 1275 C CA . VAL A 1 159 ? 4.751 -2.169 7.321 1.00 53.53 159 VAL A CA 1
ATOM 1276 C C . VAL A 1 159 ? 3.704 -3.225 6.930 1.00 53.53 159 VAL A C 1
ATOM 1278 O O . VAL A 1 159 ? 3.314 -3.315 5.767 1.00 53.53 159 VAL A O 1
ATOM 1281 N N . ARG A 1 160 ? 3.288 -4.065 7.888 1.00 51.22 160 ARG A N 1
ATOM 1282 C CA . ARG A 1 160 ? 2.368 -5.181 7.649 1.00 51.22 160 ARG A CA 1
ATOM 1283 C C . ARG A 1 160 ? 0.917 -4.908 8.001 1.00 51.22 160 ARG A C 1
ATOM 1285 O O . ARG A 1 160 ? 0.078 -5.547 7.397 1.00 51.22 160 ARG A O 1
ATOM 1292 N N . GLU A 1 161 ? 0.599 -4.020 8.931 1.00 59.00 161 GLU A N 1
ATOM 1293 C CA . GLU A 1 161 ? -0.763 -3.899 9.467 1.00 59.00 161 GLU A CA 1
ATOM 1294 C C . GLU A 1 161 ? -1.069 -2.431 9.752 1.00 59.00 161 GLU A C 1
ATOM 1296 O O . GLU A 1 161 ? -0.249 -1.726 10.353 1.00 59.00 161 GLU A O 1
ATOM 1301 N N . THR A 1 162 ? -2.259 -1.986 9.347 1.00 63.88 162 THR A N 1
ATOM 1302 C CA . THR A 1 162 ? -2.802 -0.699 9.774 1.00 63.88 162 THR A CA 1
ATOM 1303 C C . THR A 1 162 ? -3.916 -0.934 10.779 1.00 63.88 162 THR A C 1
ATOM 1305 O O . THR A 1 162 ? -4.901 -1.614 10.495 1.00 63.88 162 THR A O 1
ATOM 1308 N N . MET A 1 163 ? -3.749 -0.355 11.965 1.00 68.00 163 MET A N 1
ATOM 1309 C CA . MET A 1 163 ? -4.777 -0.356 12.995 1.00 68.00 163 MET A CA 1
ATOM 1310 C C . MET A 1 163 ? -5.682 0.859 12.802 1.00 68.00 163 MET A C 1
ATOM 1312 O O . MET A 1 163 ? -5.196 1.973 12.604 1.00 68.00 163 MET A O 1
ATOM 1316 N N . LEU A 1 164 ? -6.987 0.644 12.892 1.00 70.25 164 LEU A N 1
ATOM 1317 C CA . LEU A 1 164 ? -7.988 1.697 12.982 1.00 70.25 164 LEU A CA 1
ATOM 1318 C C . LEU A 1 164 ? -8.467 1.742 14.429 1.00 70.25 164 LEU A C 1
ATOM 1320 O O . LEU A 1 164 ? -8.872 0.724 14.981 1.00 70.25 164 LEU A O 1
ATOM 1324 N N . VAL A 1 165 ? -8.395 2.903 15.062 1.00 67.81 165 VAL A N 1
ATOM 1325 C CA . VAL A 1 165 ? -8.857 3.097 16.435 1.00 67.81 165 VAL A CA 1
ATOM 1326 C C . VAL A 1 165 ? -10.045 4.035 16.396 1.00 67.81 165 VAL A C 1
ATOM 1328 O O . VAL A 1 165 ? -9.934 5.156 15.898 1.00 67.81 165 VAL A O 1
ATOM 1331 N N . LEU A 1 166 ? -11.180 3.566 16.904 1.00 67.31 166 LEU A N 1
ATOM 1332 C CA . LEU A 1 166 ? -12.330 4.421 17.143 1.00 67.31 166 LEU A CA 1
ATOM 1333 C C . LEU A 1 166 ? -12.185 5.085 18.507 1.00 67.31 166 LEU A C 1
ATOM 1335 O O . LEU A 1 166 ? -11.875 4.424 19.502 1.00 67.31 166 LEU A O 1
ATOM 1339 N N . TYR A 1 167 ? -12.401 6.394 18.533 1.00 59.12 167 TYR A N 1
ATOM 1340 C CA . TYR A 1 167 ? -12.340 7.196 19.743 1.00 59.12 167 TYR A CA 1
ATOM 1341 C C . TYR A 1 167 ? -13.651 7.961 19.928 1.00 59.12 167 TYR A C 1
ATOM 1343 O O . TYR A 1 167 ? -14.068 8.730 19.054 1.00 59.12 167 TYR A O 1
ATOM 1351 N N . ASP A 1 168 ? -14.282 7.763 21.087 1.00 56.91 168 ASP A N 1
ATOM 1352 C CA . ASP A 1 168 ? -15.604 8.305 21.423 1.00 56.91 168 ASP A CA 1
ATOM 1353 C C . ASP A 1 168 ? -15.570 9.774 21.889 1.00 56.91 168 ASP A C 1
ATOM 1355 O O . ASP A 1 168 ? -16.614 10.371 22.156 1.00 56.91 168 ASP A O 1
ATOM 1359 N N . GLY A 1 169 ? -14.383 10.388 21.949 1.00 49.75 169 GLY A N 1
ATOM 1360 C CA . GLY A 1 169 ? -14.224 11.801 22.282 1.00 49.75 169 GLY A CA 1
ATOM 1361 C C . GLY A 1 169 ? -14.221 12.123 23.777 1.00 49.75 169 GLY A C 1
ATOM 1362 O O . GLY A 1 169 ? -14.180 13.307 24.110 1.00 49.75 169 GLY A O 1
ATOM 1363 N N . LYS A 1 170 ? -14.252 11.134 24.681 1.00 49.09 170 LYS A N 1
ATOM 1364 C CA . LYS A 1 170 ? -14.133 11.381 26.128 1.00 49.09 170 LYS A CA 1
ATOM 1365 C C . LYS A 1 170 ? -12.666 11.428 26.542 1.00 49.09 170 LYS A C 1
ATOM 1367 O O . LYS A 1 170 ? -11.929 10.499 26.242 1.00 49.09 170 LYS A O 1
ATOM 1372 N N . ASP A 1 171 ? -12.274 12.517 27.209 1.00 43.09 171 ASP A N 1
ATOM 1373 C CA . ASP A 1 171 ? -10.907 12.871 27.624 1.00 43.09 171 ASP A CA 1
ATOM 1374 C C . ASP A 1 171 ? -9.969 11.670 27.838 1.00 43.09 171 ASP A C 1
ATOM 1376 O O . ASP A 1 171 ? -9.937 11.049 28.902 1.00 43.09 171 ASP A O 1
ATOM 1380 N N . ALA A 1 172 ? -9.139 11.389 26.833 1.00 41.44 172 ALA A N 1
ATOM 1381 C CA . ALA A 1 172 ? -7.939 10.594 26.989 1.00 41.44 172 ALA A CA 1
ATOM 1382 C C . ALA A 1 172 ? -6.979 11.390 27.876 1.00 41.44 172 ALA A C 1
ATOM 1384 O O . ALA A 1 172 ? -6.188 12.206 27.398 1.00 41.44 172 ALA A O 1
ATOM 1385 N N . GLY A 1 173 ? -7.062 11.155 29.188 1.00 40.28 173 GLY A N 1
ATOM 1386 C CA . GLY A 1 173 ? -5.955 11.435 30.091 1.00 40.28 173 GLY A CA 1
ATOM 1387 C C . GLY A 1 173 ? -4.675 10.904 29.452 1.00 40.28 173 GLY A C 1
ATOM 1388 O O . GLY A 1 173 ? -4.677 9.801 28.902 1.00 40.28 173 GLY A O 1
ATOM 1389 N N . GLU A 1 174 ? -3.631 11.734 29.447 1.00 31.86 174 GLU A N 1
ATOM 1390 C CA . GLU A 1 174 ? -2.355 11.476 28.780 1.00 31.86 174 GLU A CA 1
ATOM 1391 C C . GLU A 1 174 ? -1.966 9.995 28.872 1.00 31.86 174 GLU A C 1
ATOM 1393 O O . GLU A 1 174 ? -1.672 9.478 29.954 1.00 31.86 174 GLU A O 1
ATOM 1398 N N . ILE A 1 175 ? -1.965 9.302 27.729 1.00 34.25 175 ILE A N 1
ATOM 1399 C CA . ILE A 1 175 ? -1.440 7.941 27.636 1.00 34.25 175 ILE A CA 1
ATOM 1400 C C . ILE A 1 175 ? 0.079 8.058 27.799 1.00 34.25 175 ILE A C 1
ATOM 1402 O O . ILE A 1 175 ? 0.831 8.191 26.834 1.00 34.25 175 ILE A O 1
ATOM 1406 N N . SER A 1 176 ? 0.532 8.062 29.051 1.00 25.92 176 SER A N 1
ATOM 1407 C CA . SER A 1 176 ? 1.942 7.968 29.402 1.00 25.92 176 SER A CA 1
ATOM 1408 C C . SER A 1 176 ? 2.384 6.529 29.166 1.00 25.92 176 SER A C 1
ATOM 1410 O O . SER A 1 176 ? 2.145 5.639 29.981 1.00 25.92 176 SER A O 1
ATOM 1412 N N . ILE A 1 177 ? 3.004 6.289 28.014 1.00 28.34 177 ILE A N 1
ATOM 1413 C CA . ILE A 1 177 ? 3.759 5.061 27.777 1.00 28.34 177 ILE A CA 1
ATOM 1414 C C . ILE A 1 177 ? 5.066 5.208 28.567 1.00 28.34 177 ILE A C 1
ATOM 1416 O O . ILE A 1 177 ? 5.955 5.952 28.153 1.00 28.34 177 ILE A O 1
ATOM 1420 N N . LYS A 1 178 ? 5.146 4.557 29.732 1.00 28.81 178 LYS A N 1
ATOM 1421 C CA . LYS A 1 178 ? 6.419 4.272 30.409 1.00 28.81 178 LYS A CA 1
ATOM 1422 C C . LYS A 1 178 ? 7.030 2.989 29.869 1.00 28.81 178 LYS A C 1
ATOM 1424 O O . LYS A 1 178 ? 6.254 2.042 29.613 1.00 28.81 178 LYS A O 1
#

Radius of gyration: 19.76 Å; chains: 1; bounding box: 46×46×52 Å

Foldseek 3Di:
DDDDPPDDDPPPPDLDACVRFLLQKAWWKDQCVVCVVVPPFFDWDDDPRIIIWIWGFPDADPVATDTDTDGPVSCVRNVHDSVSSVVSHQVSLLVFDKDKAFVLVVDDPVPNDPDPPKTKIKIATPHHQARPCNVVHPCPVVVVCVVPVFDWDWDCPDSHIIMIIGDRPPDPDDPPDD

Secondary structure (DSSP, 8-state):
----TT-----------HHHHGGGEEEEEEETGGGHHHHTTB-EEEETTEEEEEEEEEEEETTEEEEEEPBHHHHHHHT--HHHHHHHHHHHHHTS-EEEEEHHHHS-TTTS-SSS---EEEEEESSSS--GGGGGSTTHHHHHHHH-SSEEEEE---SS-EEEEEE--S--------

Sequence (178 aa):
MKRVGNIRFRAKIIYPIWEDVKKKIRLRLVNKEGNTEYLKERVYKEYLDLVAVFMVRAAEFKTGGALIPVTKKMLMEWEVTIDGLWEAALENLEEEECIIEDIGAVLPGDIRGRGEDAKIYMCMTLNSSGGAEAILKRGLLKEFAGEYKEQVYILPRSVRETMLVLYDGKDAGEISIK

pLDDT: mean 73.4, std 18.0, range [25.92, 95.94]